Protein AF-A0P1P4-F1 (afdb_monomer)

InterPro domains:
  IPR010621 Domain of unknown function DUF1214 [PF06742] (1-66)
  IPR037049 Domain of unknown function DUF1214, C-terminal domain superfamily [G3DSA:2.60.120.600] (1-74)

Structure (mmCIF, N/CA/C/O backbone):
data_AF-A0P1P4-F1
#
_entry.id   AF-A0P1P4-F1
#
loop_
_atom_site.group_PDB
_atom_site.id
_atom_site.type_symbol
_atom_site.label_atom_id
_atom_site.label_alt_id
_atom_site.label_comp_id
_atom_site.label_asym_id
_atom_site.label_entity_id
_atom_site.label_seq_id
_atom_site.pdbx_PDB_ins_code
_atom_site.Cartn_x
_atom_site.Cartn_y
_atom_site.Cartn_z
_atom_site.occupancy
_atom_site.B_iso_or_equiv
_atom_site.auth_seq_id
_atom_site.auth_comp_id
_atom_site.auth_asym_id
_atom_site.auth_atom_id
_atom_site.pdbx_PDB_model_num
ATOM 1 N N . MET A 1 1 ? 4.019 -6.401 5.744 1.00 87.50 1 MET A N 1
ATOM 2 C CA . MET A 1 1 ? 4.231 -5.174 6.541 1.00 87.50 1 MET A CA 1
ATOM 3 C C . MET A 1 1 ? 2.983 -4.897 7.361 1.00 87.50 1 MET A C 1
ATOM 5 O O . MET A 1 1 ? 1.895 -5.070 6.828 1.00 87.50 1 MET A O 1
ATOM 9 N N . THR A 1 2 ? 3.119 -4.481 8.620 1.00 92.88 2 THR A N 1
ATOM 10 C CA . THR A 1 2 ? 1.969 -4.193 9.493 1.00 92.88 2 THR A CA 1
ATOM 11 C C . THR A 1 2 ? 2.078 -2.789 10.070 1.00 92.88 2 THR A C 1
ATOM 13 O O . THR A 1 2 ? 3.102 -2.455 10.659 1.00 92.88 2 THR A O 1
ATOM 16 N N . PHE A 1 3 ? 1.011 -2.007 9.935 1.00 94.44 3 PHE A N 1
ATOM 17 C CA . PHE A 1 3 ? 0.774 -0.783 10.691 1.00 94.44 3 PHE A CA 1
ATOM 18 C C . PHE A 1 3 ? -0.117 -1.116 11.886 1.00 94.44 3 PHE A C 1
ATOM 20 O O . PHE A 1 3 ? -1.180 -1.720 11.716 1.00 94.44 3 PHE A O 1
ATOM 27 N N . ALA A 1 4 ? 0.290 -0.731 13.094 1.00 97.44 4 ALA A N 1
ATOM 28 C CA . ALA A 1 4 ? -0.603 -0.812 14.244 1.00 97.44 4 ALA A CA 1
ATOM 29 C C . ALA A 1 4 ? -1.789 0.160 14.075 1.00 97.44 4 ALA A C 1
ATOM 31 O O . ALA A 1 4 ? -1.794 1.028 13.198 1.00 97.44 4 ALA A O 1
ATOM 32 N N . LYS A 1 5 ? -2.829 0.002 14.900 1.00 96.25 5 LYS A N 1
ATOM 33 C CA . LYS A 1 5 ? -4.023 0.853 14.835 1.00 96.25 5 LYS A CA 1
ATOM 34 C C . LYS A 1 5 ? -3.638 2.328 15.004 1.00 96.25 5 LYS A C 1
ATOM 36 O O . LYS A 1 5 ? -3.221 2.729 16.082 1.00 96.25 5 LYS A O 1
ATOM 41 N N . GLY A 1 6 ? -3.846 3.126 13.956 1.00 93.38 6 GLY A N 1
ATOM 42 C CA . GLY A 1 6 ? -3.529 4.560 13.952 1.00 93.38 6 GLY A CA 1
ATOM 43 C C . GLY A 1 6 ? -2.087 4.904 13.563 1.00 93.38 6 GLY A C 1
ATOM 44 O O . GLY A 1 6 ? -1.789 6.081 13.416 1.00 93.38 6 GLY A O 1
ATOM 45 N N . GLU A 1 7 ? -1.237 3.903 13.322 1.00 95.31 7 GLU A N 1
ATOM 46 C CA . GLU A 1 7 ? 0.173 4.062 12.920 1.00 95.31 7 GLU A CA 1
ATOM 47 C C . GLU A 1 7 ? 0.363 3.962 11.394 1.00 95.31 7 GLU A C 1
ATOM 49 O O . GLU A 1 7 ? 1.464 3.741 10.890 1.00 95.31 7 GLU A O 1
ATOM 54 N N . GLU A 1 8 ? -0.726 4.080 10.631 1.00 93.31 8 GLU A N 1
ATOM 55 C CA . GLU A 1 8 ? -0.632 4.323 9.193 1.00 93.31 8 GLU A CA 1
ATOM 56 C C . GLU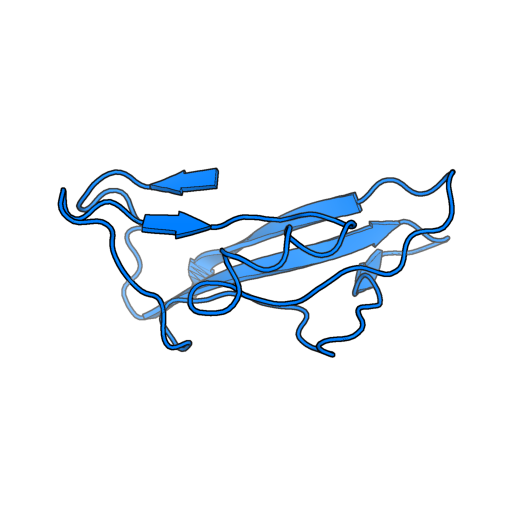 A 1 8 ? -0.007 5.711 8.954 1.00 93.31 8 GLU A C 1
ATOM 58 O O . GLU A 1 8 ? -0.173 6.608 9.785 1.00 93.31 8 GLU A O 1
ATOM 63 N N . PRO A 1 9 ? 0.686 5.933 7.823 1.00 94.06 9 PRO A N 1
ATOM 64 C CA . PRO A 1 9 ? 1.332 7.207 7.545 1.00 94.06 9 PRO A CA 1
ATOM 65 C C . PRO A 1 9 ? 0.443 8.443 7.774 1.00 94.06 9 PRO A C 1
ATOM 67 O O . PRO A 1 9 ? -0.641 8.523 7.184 1.00 94.06 9 PRO A O 1
ATOM 70 N N . PRO A 1 10 ? 0.899 9.432 8.569 1.00 91.56 10 PRO A N 1
ATOM 71 C CA . PRO A 1 10 ? 0.095 10.587 8.954 1.00 91.56 10 PRO A CA 1
ATOM 72 C C . PRO A 1 10 ? 0.076 11.632 7.833 1.00 91.56 10 PRO A C 1
ATOM 74 O O . PRO A 1 10 ? 0.796 12.630 7.856 1.00 91.56 10 PRO A O 1
ATOM 77 N N . VAL A 1 11 ? -0.748 11.394 6.818 1.00 91.88 11 VAL A N 1
ATOM 78 C CA . VAL A 1 11 ? -0.891 12.261 5.641 1.00 91.88 11 VAL A CA 1
ATOM 79 C C . VAL A 1 11 ? -2.284 12.880 5.584 1.00 91.88 11 VAL A C 1
ATOM 81 O O . VAL A 1 11 ? -3.257 12.292 6.046 1.00 91.88 11 VAL A O 1
ATOM 84 N N . LYS A 1 12 ? -2.391 14.079 4.998 1.00 88.19 12 LYS A N 1
ATOM 85 C CA . LYS A 1 12 ? -3.690 14.736 4.765 1.00 88.19 12 LYS A CA 1
ATOM 86 C C . LYS A 1 12 ? -4.420 14.180 3.540 1.00 88.19 12 LYS A C 1
ATOM 88 O O . LYS A 1 12 ? -5.642 14.271 3.481 1.00 88.19 12 LYS A O 1
ATOM 93 N N . GLY A 1 13 ? -3.674 13.663 2.564 1.00 89.62 13 GLY A N 1
ATOM 94 C CA . GLY A 1 13 ? -4.207 13.018 1.374 1.00 89.62 13 GLY A CA 1
ATOM 95 C C . GLY A 1 13 ? -4.224 11.505 1.540 1.00 89.62 13 GLY A C 1
ATOM 96 O O . GLY A 1 13 ? 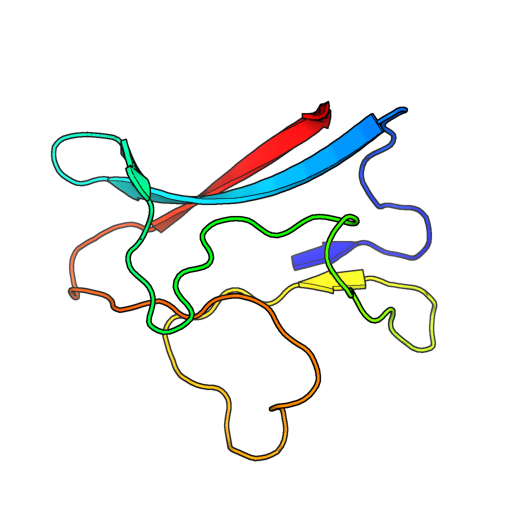-5.100 10.946 2.195 1.00 89.62 13 GLY A O 1
ATOM 97 N N . PHE A 1 14 ? -3.265 10.831 0.913 1.00 91.62 14 PHE A N 1
ATOM 98 C CA . PHE A 1 14 ? -3.159 9.375 0.950 1.00 91.62 14 PHE A CA 1
ATOM 99 C C . PHE A 1 14 ? -1.704 8.924 0.829 1.00 91.62 14 PHE A C 1
ATOM 101 O O . PHE A 1 14 ? -0.860 9.593 0.236 1.00 91.62 14 PHE A O 1
ATOM 108 N N . TRP A 1 15 ? -1.415 7.741 1.361 1.00 93.69 15 TRP A N 1
ATOM 109 C CA . TRP A 1 15 ? -0.156 7.052 1.114 1.00 93.69 15 TRP A CA 1
ATOM 110 C C . TRP A 1 15 ? -0.355 5.958 0.070 1.00 93.69 15 TRP A C 1
ATOM 112 O O . TRP A 1 15 ? -1.462 5.457 -0.133 1.00 93.69 15 TRP A O 1
ATOM 122 N N . SER A 1 1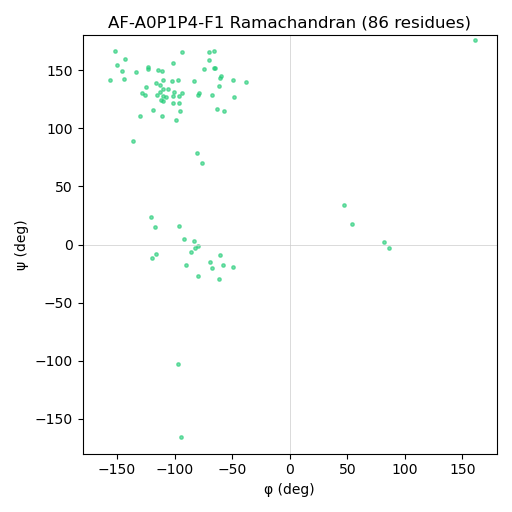6 ? 0.715 5.582 -0.613 1.00 93.12 16 SER A N 1
ATOM 123 C CA . SER A 1 16 ? 0.711 4.434 -1.512 1.00 93.12 16 SER A CA 1
ATOM 124 C C . SER A 1 16 ? 2.040 3.706 -1.457 1.00 93.12 16 SER A C 1
ATOM 126 O O . SER A 1 16 ? 3.088 4.342 -1.392 1.00 93.12 16 SER A O 1
ATOM 128 N N . ILE A 1 17 ? 1.991 2.385 -1.539 1.00 91.19 17 ILE A N 1
ATOM 129 C CA . ILE A 1 17 ? 3.162 1.519 -1.615 1.00 91.19 17 ILE A CA 1
ATOM 130 C C . ILE A 1 17 ? 3.201 0.928 -3.006 1.00 91.19 17 ILE A C 1
ATOM 132 O O . ILE A 1 17 ? 2.205 0.359 -3.448 1.00 91.19 17 ILE A O 1
ATOM 136 N N . THR A 1 18 ? 4.333 1.055 -3.680 1.00 89.44 18 THR A N 1
ATOM 137 C CA . THR A 1 18 ? 4.517 0.567 -5.046 1.00 89.44 18 THR A CA 1
ATOM 138 C C . THR A 1 18 ? 5.715 -0.371 -5.092 1.00 89.44 18 THR A C 1
ATOM 140 O O . THR A 1 18 ? 6.749 -0.081 -4.485 1.00 89.44 18 THR A O 1
ATOM 143 N N . MET A 1 19 ? 5.556 -1.500 -5.785 1.00 86.44 19 MET A N 1
ATOM 144 C CA . MET A 1 19 ? 6.617 -2.493 -5.954 1.00 86.44 19 MET A CA 1
ATOM 145 C C . MET A 1 19 ? 7.380 -2.238 -7.252 1.00 86.44 19 MET A C 1
ATOM 147 O O . MET A 1 19 ? 6.770 -2.098 -8.317 1.00 86.44 19 MET A O 1
ATOM 151 N N . TYR A 1 20 ? 8.703 -2.216 -7.146 1.00 87.31 20 TYR A N 1
ATOM 152 C CA . TYR A 1 20 ? 9.611 -2.067 -8.269 1.00 87.31 20 TYR A CA 1
ATOM 153 C C . TYR A 1 20 ? 10.588 -3.234 -8.353 1.00 87.31 20 TYR A C 1
ATOM 155 O O . TYR A 1 20 ? 10.975 -3.814 -7.342 1.00 87.31 20 TYR A O 1
ATOM 163 N N . GLU A 1 21 ? 11.021 -3.542 -9.565 1.00 85.56 21 GLU A N 1
ATOM 164 C CA . GLU A 1 21 ? 12.203 -4.349 -9.841 1.00 85.56 21 GLU A CA 1
ATOM 165 C C . GLU A 1 21 ? 13.293 -3.467 -10.449 1.00 85.56 21 GLU A C 1
ATOM 167 O O . GLU A 1 21 ? 13.002 -2.465 -11.115 1.00 85.56 21 GLU A O 1
ATOM 172 N N . ILE A 1 22 ? 14.548 -3.830 -10.190 1.00 84.94 22 ILE A N 1
ATOM 173 C CA . ILE A 1 22 ? 15.695 -3.184 -10.824 1.00 84.94 22 ILE A CA 1
ATOM 174 C C . ILE A 1 22 ? 16.149 -4.061 -11.991 1.00 84.94 22 ILE A C 1
ATOM 176 O O . ILE A 1 22 ? 16.730 -5.126 -11.789 1.00 84.94 22 ILE A O 1
ATOM 180 N N . ASP A 1 23 ? 15.880 -3.597 -13.211 1.00 82.88 23 ASP A N 1
ATOM 181 C CA . ASP A 1 23 ? 16.301 -4.238 -14.461 1.00 82.88 23 ASP A CA 1
ATOM 182 C C . ASP A 1 23 ? 16.837 -3.204 -15.441 1.00 82.88 23 ASP A C 1
ATOM 184 O O . ASP A 1 23 ? 16.085 -2.569 -16.180 1.00 82.88 23 ASP A O 1
ATOM 188 N N . GLN A 1 24 ? 18.141 -2.933 -15.377 1.00 85.38 24 GLN A N 1
ATOM 189 C CA . GLN A 1 24 ? 18.759 -1.849 -16.157 1.00 85.38 24 GLN A CA 1
ATOM 190 C C . GLN A 1 24 ? 18.077 -0.471 -15.942 1.00 85.38 24 GLN A C 1
ATOM 192 O O . GLN A 1 24 ? 18.250 0.454 -16.733 1.00 85.38 24 GLN A O 1
ATOM 197 N N . GLY A 1 25 ? 17.298 -0.329 -14.863 1.00 84.31 25 GLY A N 1
ATOM 198 C CA . GLY A 1 25 ? 16.372 0.770 -14.599 1.00 84.31 25 GLY A CA 1
ATOM 199 C C . GLY A 1 25 ? 15.337 0.381 -13.536 1.00 84.31 25 GLY A C 1
ATOM 200 O O . GLY A 1 25 ? 15.326 -0.754 -13.069 1.00 84.31 25 GLY A O 1
ATOM 201 N N . TRP A 1 26 ? 14.483 1.327 -13.139 1.00 86.12 26 TRP A N 1
ATOM 202 C CA . TRP A 1 26 ? 13.395 1.089 -12.181 1.00 86.12 26 TRP A CA 1
ATOM 203 C C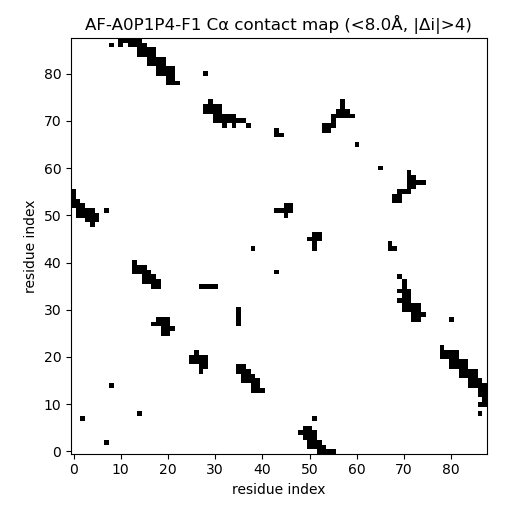 . TRP A 1 26 ? 12.095 0.790 -12.928 1.00 86.12 26 TRP A C 1
ATO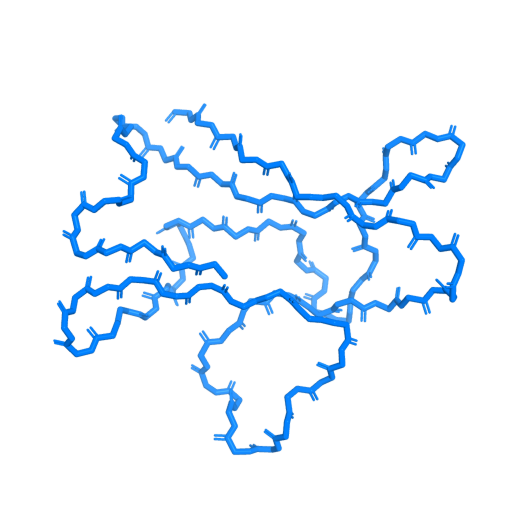M 205 O O . TRP A 1 26 ? 11.546 1.679 -13.582 1.00 86.12 26 TRP A O 1
ATOM 215 N N . TRP A 1 27 ? 11.575 -0.429 -12.791 1.00 88.56 27 TRP A N 1
ATOM 216 C CA . TRP A 1 27 ? 10.351 -0.876 -13.464 1.00 88.56 27 TRP A CA 1
ATOM 217 C C . TRP A 1 27 ? 9.314 -1.365 -12.465 1.00 88.56 27 TRP A C 1
ATOM 219 O O . TRP A 1 27 ? 9.662 -1.821 -11.380 1.00 88.56 27 TRP A O 1
ATOM 229 N N . PHE A 1 28 ? 8.028 -1.275 -12.810 1.00 87.75 28 PHE A N 1
ATOM 230 C CA . PHE A 1 28 ? 6.992 -1.900 -11.992 1.00 87.75 28 PHE A CA 1
ATOM 231 C C . PHE A 1 28 ? 7.118 -3.412 -12.076 1.00 87.75 28 PHE A C 1
ATOM 233 O O . PHE A 1 28 ? 7.109 -3.956 -13.177 1.00 87.75 28 PHE A O 1
ATOM 240 N N . THR A 1 29 ? 7.154 -4.084 -10.927 1.00 85.88 29 THR A N 1
ATOM 241 C CA . THR A 1 29 ? 7.254 -5.544 -10.905 1.00 85.88 29 THR A CA 1
ATOM 242 C C . THR A 1 29 ? 6.007 -6.164 -11.557 1.00 85.88 29 THR A C 1
ATOM 244 O O . THR A 1 29 ? 4.899 -5.975 -11.033 1.00 85.88 29 THR A O 1
ATOM 247 N N . PRO A 1 30 ? 6.135 -6.893 -12.683 1.00 83.56 30 PRO A N 1
ATOM 248 C CA . PRO A 1 30 ? 5.020 -7.514 -13.393 1.00 83.56 30 PRO A CA 1
ATOM 249 C C . PRO A 1 30 ? 4.286 -8.519 -12.521 1.00 83.56 30 PRO A C 1
ATOM 251 O O . PRO A 1 30 ? 4.885 -9.227 -11.716 1.00 83.56 30 PRO A O 1
ATOM 254 N N . ASN A 1 31 ? 2.965 -8.587 -12.660 1.00 79.81 31 ASN A N 1
ATOM 255 C CA . ASN A 1 31 ? 2.148 -9.292 -11.687 1.00 79.81 31 ASN A CA 1
ATOM 256 C C . ASN A 1 31 ? 0.810 -9.743 -12.307 1.00 79.81 31 ASN A C 1
ATOM 258 O O . ASN A 1 31 ? 0.226 -9.015 -13.107 1.00 79.81 31 ASN A O 1
ATOM 262 N N . VAL A 1 32 ? 0.314 -10.936 -11.970 1.00 78.88 32 VAL A 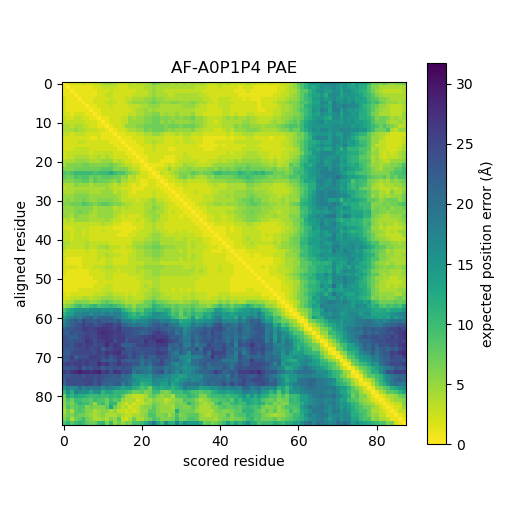N 1
ATOM 263 C CA . VAL A 1 32 ? -0.895 -11.533 -12.568 1.00 78.88 32 VAL A CA 1
ATOM 264 C C . VAL A 1 32 ? -2.183 -10.789 -12.213 1.00 78.88 32 VAL A C 1
ATOM 266 O O . VAL A 1 32 ? -3.163 -10.905 -12.942 1.00 78.88 32 VAL A O 1
ATOM 269 N N . LEU A 1 33 ? -2.1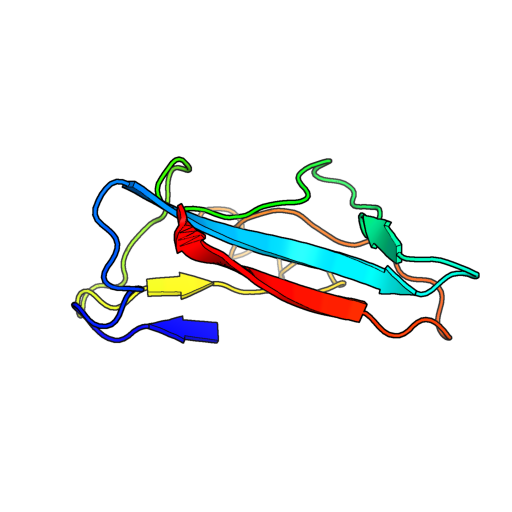87 -10.000 -11.135 1.00 80.44 33 LEU A N 1
ATOM 270 C CA . LEU A 1 33 ? -3.316 -9.132 -10.788 1.00 80.44 33 LEU A CA 1
ATOM 271 C C . LEU A 1 33 ? -3.258 -7.775 -11.503 1.00 80.44 33 LEU A C 1
ATOM 273 O O . LEU A 1 33 ? -4.197 -6.991 -11.376 1.00 80.44 33 LEU A O 1
ATOM 277 N N . ASN A 1 34 ? -2.171 -7.483 -12.226 1.00 81.94 34 ASN A N 1
ATOM 278 C CA . ASN A 1 34 ? -1.914 -6.215 -12.901 1.00 81.94 34 ASN A CA 1
ATOM 279 C C . ASN A 1 34 ? -2.181 -4.976 -12.018 1.00 81.94 34 ASN A C 1
ATOM 281 O O . ASN A 1 34 ? -2.645 -3.944 -12.499 1.00 81.94 34 ASN A O 1
ATOM 285 N N . LYS A 1 35 ? -1.919 -5.063 -10.705 1.00 83.25 35 LYS A N 1
ATOM 286 C CA . LYS A 1 35 ? -1.893 -3.880 -9.824 1.00 83.25 35 LYS A CA 1
ATOM 287 C C . LYS A 1 35 ? -0.468 -3.646 -9.339 1.00 83.25 35 LYS A C 1
ATOM 289 O O . LYS A 1 35 ? 0.225 -4.583 -8.999 1.00 83.25 35 LYS A O 1
ATOM 294 N N . PHE A 1 36 ? 0.010 -2.418 -9.310 1.00 85.56 36 PHE A N 1
ATOM 295 C CA . PHE A 1 36 ? 1.416 -2.159 -8.950 1.00 85.56 36 PHE A CA 1
ATOM 296 C C . PHE A 1 36 ? 1.541 -1.349 -7.669 1.00 85.56 36 PHE A C 1
ATOM 298 O O . PHE A 1 36 ? 2.632 -1.193 -7.133 1.00 85.56 36 PHE A O 1
ATOM 305 N N . THR A 1 37 ? 0.404 -0.865 -7.169 1.00 89.00 37 THR A N 1
ATOM 306 C CA . THR A 1 37 ? 0.316 0.005 -6.010 1.00 89.00 37 THR A CA 1
ATOM 307 C C . THR A 1 37 ? -0.780 -0.457 -5.055 1.00 89.00 37 THR A C 1
ATOM 309 O O . THR A 1 37 ? -1.800 -1.008 -5.482 1.00 89.00 37 THR A O 1
ATOM 312 N N . VAL A 1 38 ? -0.563 -0.215 -3.765 1.00 90.62 38 VAL A N 1
ATOM 313 C CA . VAL A 1 38 ? -1.498 -0.477 -2.668 1.00 90.62 38 VAL A CA 1
ATOM 314 C C . VAL A 1 38 ? -1.638 0.794 -1.847 1.00 90.62 38 VAL A C 1
ATOM 316 O O . VAL A 1 38 ? -0.640 1.403 -1.473 1.00 90.62 38 VAL A O 1
ATOM 319 N N . SER A 1 39 ? -2.868 1.216 -1.573 1.00 91.94 39 SER A N 1
ATOM 320 C CA . SER A 1 39 ? -3.158 2.452 -0.842 1.00 91.94 39 SER A CA 1
ATOM 321 C C . SER A 1 39 ? -4.488 2.364 -0.091 1.00 91.94 39 SER A C 1
ATOM 323 O O . SER A 1 39 ? -5.315 1.522 -0.445 1.00 91.94 39 SER A O 1
ATOM 325 N N . PRO A 1 40 ? -4.777 3.289 0.845 1.00 90.81 40 PRO A N 1
ATOM 326 C CA . PRO A 1 40 ? -6.097 3.416 1.472 1.00 90.81 40 PRO A CA 1
ATOM 327 C C . PRO A 1 40 ? -7.241 3.720 0.499 1.00 90.81 40 PRO A C 1
ATOM 329 O O . PRO A 1 40 ? -8.398 3.711 0.894 1.00 90.81 40 PRO A O 1
ATOM 332 N N . ARG A 1 41 ? -6.936 4.019 -0.770 1.00 90.25 41 ARG A N 1
ATOM 333 C CA . ARG A 1 41 ? -7.938 4.195 -1.833 1.00 90.25 41 ARG A CA 1
ATOM 334 C C . ARG A 1 41 ? -8.397 2.864 -2.439 1.00 90.25 41 ARG A C 1
ATOM 336 O O . ARG A 1 41 ? -9.229 2.860 -3.339 1.00 90.25 41 ARG A O 1
ATOM 343 N N . ASN A 1 42 ? -7.812 1.752 -2.005 1.00 88.81 42 ASN A N 1
ATOM 344 C CA . ASN A 1 42 ? -8.286 0.403 -2.279 1.00 88.81 42 ASN A CA 1
ATOM 345 C C . ASN A 1 42 ? -9.191 -0.079 -1.133 1.00 88.81 42 ASN A C 1
ATOM 347 O O . ASN A 1 42 ? -9.149 0.478 -0.038 1.00 88.81 42 ASN A O 1
ATOM 351 N N . ASP A 1 43 ? -9.930 -1.165 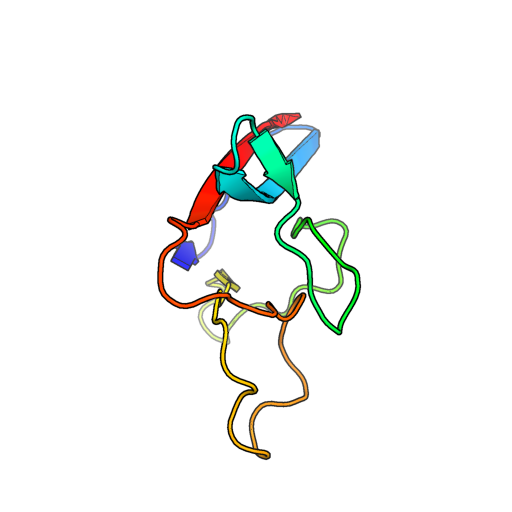-1.359 1.00 88.75 43 ASP A N 1
ATOM 352 C CA . ASP A 1 43 ? -10.771 -1.800 -0.336 1.00 88.75 43 ASP A CA 1
ATOM 353 C C . ASP A 1 43 ? -9.923 -2.606 0.667 1.00 88.75 43 ASP A C 1
ATOM 355 O O . ASP A 1 43 ? -9.894 -3.838 0.662 1.00 88.75 43 ASP A O 1
ATOM 359 N N . LEU A 1 44 ? -9.159 -1.902 1.506 1.00 90.44 44 LEU A N 1
ATOM 360 C CA . LEU A 1 44 ? -8.312 -2.513 2.527 1.00 90.44 44 LEU A CA 1
ATOM 361 C C . LEU A 1 44 ? -9.146 -2.939 3.738 1.00 90.44 44 LEU A C 1
ATOM 363 O O . LEU A 1 44 ? -9.896 -2.152 4.314 1.00 90.44 44 LEU A O 1
ATOM 367 N N . THR A 1 45 ? -8.967 -4.186 4.171 1.00 91.25 45 THR A N 1
ATOM 368 C CA . THR A 1 45 ? -9.634 -4.714 5.366 1.00 91.25 45 THR A CA 1
ATOM 369 C C . THR A 1 45 ? -8.709 -4.609 6.573 1.00 91.25 45 THR A C 1
ATOM 371 O O . THR A 1 45 ? -7.622 -5.187 6.576 1.00 91.25 45 THR A O 1
ATOM 374 N N . LYS A 1 46 ? -9.149 -3.903 7.621 1.00 93.62 46 LYS A N 1
ATOM 375 C CA . LYS A 1 46 ? -8.435 -3.859 8.905 1.00 93.62 46 LYS A CA 1
ATOM 376 C C . LYS A 1 46 ? -8.613 -5.164 9.681 1.00 93.62 46 LYS A C 1
ATOM 378 O O . LYS A 1 46 ? -9.633 -5.845 9.567 1.00 93.62 46 LYS A O 1
ATOM 383 N N . ASN A 1 47 ? -7.619 -5.504 10.488 1.00 95.31 47 ASN A N 1
ATOM 384 C CA . ASN A 1 47 ? -7.697 -6.599 11.445 1.00 95.31 47 ASN A CA 1
ATOM 385 C C . ASN A 1 47 ? -8.662 -6.252 12.594 1.00 95.31 47 ASN A C 1
ATOM 387 O O . ASN A 1 47 ? -9.028 -5.093 12.791 1.00 95.31 47 ASN A O 1
ATOM 391 N N . ALA A 1 48 ? -9.060 -7.260 13.377 1.00 96.50 48 ALA A N 1
ATOM 392 C CA . ALA A 1 48 ? -9.990 -7.079 14.497 1.00 96.50 48 ALA A CA 1
ATOM 393 C C . ALA A 1 48 ? -9.455 -6.122 15.583 1.00 96.50 48 ALA A C 1
ATOM 395 O O . ALA A 1 48 ? -10.231 -5.421 16.226 1.00 96.50 48 ALA A O 1
ATOM 396 N N . ASP A 1 49 ? -8.133 -6.050 15.751 1.00 96.69 49 ASP A N 1
ATOM 397 C CA . ASP A 1 49 ? -7.448 -5.108 16.647 1.00 96.69 49 ASP A CA 1
ATOM 398 C C . ASP A 1 49 ? -7.311 -3.686 16.055 1.00 96.69 49 ASP A C 1
ATOM 400 O O . ASP A 1 49 ? -6.806 -2.772 16.708 1.00 96.69 49 ASP A O 1
ATOM 404 N N . GLY A 1 50 ? -7.783 -3.471 14.823 1.00 94.94 50 GLY A N 1
ATOM 405 C CA . GLY A 1 50 ? -7.700 -2.212 14.089 1.00 94.94 50 GLY A CA 1
ATOM 406 C C . GLY A 1 50 ? -6.362 -1.965 13.388 1.00 94.94 50 GLY A C 1
ATOM 407 O O . GLY A 1 50 ? -6.209 -0.903 12.779 1.00 94.94 50 GLY A O 1
ATOM 408 N N . SER A 1 51 ? -5.415 -2.906 13.455 1.00 97.06 51 SER A N 1
ATOM 409 C CA . SER A 1 51 ? -4.180 -2.863 12.670 1.00 97.06 51 SER A CA 1
ATOM 410 C C . SER A 1 51 ? -4.451 -3.102 11.180 1.00 97.06 51 SER A C 1
ATOM 412 O O . SER A 1 51 ? -5.481 -3.661 10.791 1.00 97.06 51 SER A O 1
ATOM 414 N N . LEU A 1 52 ? -3.518 -2.673 10.333 1.00 94.94 52 LEU A N 1
ATOM 415 C CA . LEU A 1 52 ? -3.532 -2.928 8.897 1.00 94.94 52 LEU A CA 1
ATOM 416 C C . LEU A 1 52 ? -2.288 -3.733 8.523 1.00 94.94 52 LEU A C 1
ATOM 418 O O . LEU A 1 52 ? -1.167 -3.240 8.633 1.00 94.94 52 LEU A O 1
ATOM 422 N N . THR A 1 53 ? -2.485 -4.960 8.047 1.00 93.06 53 THR A N 1
ATOM 423 C CA . THR A 1 53 ? -1.404 -5.794 7.510 1.00 93.06 53 THR A CA 1
ATOM 424 C C . THR A 1 53 ? -1.524 -5.876 5.998 1.00 93.06 53 THR A C 1
ATOM 426 O O . THR A 1 53 ? -2.570 -6.241 5.474 1.00 93.06 53 THR A O 1
ATOM 429 N N . LEU A 1 54 ? -0.434 -5.550 5.312 1.00 88.56 54 LEU A N 1
ATOM 430 C CA . LEU A 1 54 ? -0.279 -5.672 3.869 1.00 88.56 54 LEU A CA 1
ATOM 431 C C . LEU A 1 54 ? 0.738 -6.769 3.591 1.00 88.56 54 LEU A C 1
ATOM 433 O O . LEU A 1 54 ? 1.872 -6.689 4.086 1.00 88.56 54 LEU A O 1
ATOM 437 N N . TYR A 1 55 ? 0.373 -7.772 2.808 1.00 82.69 55 TYR A N 1
ATOM 438 C CA . TYR A 1 55 ? 1.305 -8.806 2.408 1.00 82.69 55 TYR A CA 1
ATOM 439 C C . TYR A 1 55 ? 1.776 -8.556 0.975 1.00 82.69 55 TYR A C 1
ATOM 441 O O . TYR A 1 55 ? 1.034 -8.131 0.090 1.00 82.69 55 TYR A O 1
ATOM 449 N N . PHE A 1 56 ? 3.060 -8.820 0.775 1.00 79.12 56 PHE A N 1
ATOM 450 C CA . PHE A 1 56 ? 3.742 -8.698 -0.501 1.00 79.12 56 PHE A CA 1
ATOM 451 C C . PHE A 1 56 ? 4.492 -10.008 -0.699 1.00 79.12 56 PHE A C 1
ATOM 453 O O . PHE A 1 56 ? 5.408 -10.314 0.062 1.00 79.12 56 PHE A O 1
ATOM 460 N N . GLN A 1 57 ? 4.050 -10.813 -1.658 1.00 73.81 57 GLN A N 1
ATOM 461 C CA . GLN A 1 57 ? 4.592 -12.145 -1.915 1.00 73.81 57 GLN A CA 1
ATOM 462 C C . GLN A 1 57 ? 4.553 -12.445 -3.415 1.00 73.81 57 GLN A C 1
ATOM 464 O O . GLN A 1 57 ? 3.682 -11.947 -4.132 1.00 73.81 57 GLN A O 1
ATOM 469 N N . ASN A 1 58 ? 5.504 -13.251 -3.884 1.00 67.50 58 ASN A N 1
ATOM 470 C CA . ASN A 1 58 ? 5.581 -13.697 -5.277 1.00 67.50 58 ASN A CA 1
ATOM 471 C C . ASN A 1 58 ? 4.813 -15.005 -5.524 1.00 67.50 58 ASN A C 1
ATOM 473 O O . ASN A 1 58 ? 4.539 -15.339 -6.672 1.00 67.50 58 ASN A O 1
ATOM 477 N N . GLU A 1 59 ? 4.487 -15.752 -4.470 1.00 58.44 59 GLU A N 1
ATOM 478 C CA . GLU A 1 59 ? 3.740 -17.003 -4.567 1.00 58.44 59 GLU A CA 1
ATOM 479 C C . GLU A 1 59 ? 2.249 -16.776 -4.288 1.00 58.44 59 GLU A C 1
ATOM 481 O O . GLU A 1 59 ? 1.891 -15.980 -3.411 1.00 58.44 59 GLU A O 1
ATOM 486 N N . PRO A 1 60 ? 1.349 -17.454 -5.023 1.00 52.53 60 PRO A N 1
ATOM 487 C CA . PRO A 1 60 ? -0.073 -17.373 -4.744 1.00 52.53 60 PRO A CA 1
ATOM 488 C C . PRO A 1 60 ? -0.348 -17.902 -3.329 1.00 52.53 60 PRO A C 1
ATOM 490 O O . PRO A 1 60 ? 0.179 -18.952 -2.952 1.00 52.53 60 PRO A O 1
ATOM 493 N N . PRO A 1 61 ? -1.190 -17.217 -2.536 1.00 52.12 61 PRO A N 1
ATOM 494 C CA . PRO A 1 61 ? -1.545 -17.718 -1.219 1.00 52.12 61 PRO A CA 1
ATOM 495 C C . PRO A 1 61 ? -2.220 -19.088 -1.348 1.00 52.12 61 PRO A C 1
ATOM 497 O O . PRO A 1 61 ? -2.990 -19.331 -2.283 1.00 52.12 61 PRO A O 1
ATOM 500 N N . ALA A 1 62 ? -1.977 -19.972 -0.374 1.00 51.69 62 ALA A N 1
ATOM 501 C CA . ALA A 1 62 ? -2.763 -21.193 -0.223 1.00 51.69 62 ALA A CA 1
ATOM 502 C C . ALA A 1 62 ? -4.267 -20.845 -0.256 1.00 51.69 62 ALA A C 1
ATOM 504 O O . ALA A 1 62 ? -4.674 -19.798 0.258 1.00 51.69 62 ALA A O 1
ATOM 505 N N . LYS A 1 63 ? -5.076 -21.705 -0.895 1.00 48.91 63 LYS A N 1
ATOM 506 C CA . LYS A 1 63 ? -6.463 -21.431 -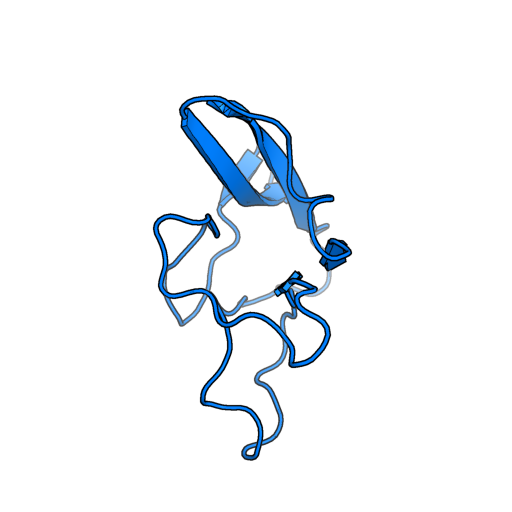1.335 1.00 48.91 63 LYS A CA 1
ATOM 507 C C . LYS A 1 63 ? -7.398 -20.812 -0.277 1.00 48.91 63 LYS A C 1
ATOM 509 O O . LYS A 1 63 ? -8.358 -20.154 -0.661 1.00 48.91 63 LYS A O 1
ATOM 514 N N . ASP A 1 64 ? -7.086 -20.919 1.010 1.00 47.22 64 ASP A N 1
ATOM 515 C CA . ASP A 1 64 ? -7.915 -20.432 2.120 1.00 47.22 64 ASP A CA 1
ATOM 516 C C . ASP A 1 64 ? -7.766 -18.933 2.468 1.00 47.22 64 ASP A C 1
ATOM 518 O O . ASP A 1 64 ? -8.395 -18.459 3.413 1.00 47.22 64 ASP A O 1
ATOM 522 N N . LYS A 1 65 ? -6.963 -18.145 1.734 1.00 48.31 65 LYS A N 1
ATOM 523 C CA . LYS A 1 65 ? -6.746 -16.702 2.021 1.00 48.31 65 LYS A CA 1
ATOM 524 C C . LYS A 1 65 ? -7.137 -15.741 0.888 1.00 48.31 65 LYS A C 1
ATOM 526 O O . LYS A 1 65 ? -6.642 -14.620 0.826 1.00 48.31 65 LYS A O 1
ATOM 531 N N . GLN A 1 66 ? -8.035 -16.146 -0.009 1.00 44.00 66 GLN A N 1
ATOM 532 C CA . GLN A 1 66 ? -8.338 -15.390 -1.238 1.00 44.00 66 GLN A CA 1
ATOM 533 C C . GLN A 1 66 ? -9.079 -14.054 -1.036 1.00 44.00 66 GLN A C 1
ATOM 535 O O . GLN A 1 66 ? -9.092 -13.233 -1.946 1.00 44.00 66 GLN A O 1
ATOM 540 N N . ALA A 1 67 ? -9.668 -13.791 0.135 1.00 42.75 67 ALA A N 1
ATOM 541 C CA . ALA A 1 67 ? -10.565 -12.645 0.313 1.00 42.75 67 ALA A CA 1
ATOM 542 C C . ALA A 1 67 ? -9.905 -11.343 0.810 1.00 42.75 67 ALA A C 1
ATOM 544 O O . ALA A 1 67 ? -10.633 -10.400 1.108 1.00 42.75 67 ALA A O 1
ATOM 545 N N . LYS A 1 68 ? -8.574 -11.266 0.971 1.00 54.78 68 LYS A N 1
ATOM 546 C CA . LYS A 1 68 ? -7.980 -10.160 1.750 1.00 54.78 68 LYS A CA 1
ATOM 547 C C . LYS A 1 68 ? -6.997 -9.220 1.052 1.00 54.78 68 LYS A C 1
ATOM 549 O O . LYS A 1 68 ? -6.692 -8.202 1.662 1.00 54.78 68 LYS A O 1
ATOM 554 N N . GLU A 1 69 ? -6.489 -9.486 -0.155 1.00 53.78 69 GLU A N 1
ATOM 555 C CA . GLU A 1 69 ? -5.139 -8.970 -0.461 1.00 53.78 69 GLU A CA 1
ATOM 556 C C . GLU A 1 69 ? -4.823 -8.471 -1.884 1.00 53.78 69 GLU A C 1
ATOM 558 O O . GLU A 1 69 ? -5.542 -8.790 -2.836 1.00 53.78 69 GLU A O 1
ATOM 563 N N . PRO A 1 70 ? -3.764 -7.635 -2.027 1.00 44.81 70 PRO A N 1
ATOM 564 C CA . PRO A 1 70 ? -3.509 -6.816 -3.208 1.00 44.81 70 PRO A CA 1
ATOM 565 C C . PRO A 1 70 ? -2.545 -7.555 -4.202 1.00 44.81 70 PRO A C 1
ATOM 567 O O . PRO A 1 70 ? -2.453 -8.778 -4.138 1.00 44.81 70 PRO A O 1
ATOM 570 N N . PRO A 1 71 ? -1.930 -6.905 -5.217 1.00 42.91 71 PRO A N 1
ATOM 571 C CA . PRO A 1 71 ? -1.457 -7.540 -6.465 1.00 42.91 71 PRO A CA 1
ATOM 572 C C . PRO A 1 71 ? -0.316 -8.582 -6.388 1.00 42.91 71 PRO A C 1
ATOM 574 O O . PRO A 1 71 ? 0.568 -8.462 -5.550 1.00 42.91 71 PRO A O 1
ATOM 577 N N . GLN A 1 72 ? -0.280 -9.541 -7.336 1.00 60.66 72 GLN A N 1
ATOM 578 C CA . GLN A 1 72 ? 0.554 -10.769 -7.318 1.00 60.66 72 GLN A CA 1
ATOM 579 C C . GLN A 1 72 ? 1.693 -10.812 -8.353 1.00 60.66 72 GLN A C 1
ATOM 581 O O . GLN A 1 72 ? 1.413 -10.991 -9.530 1.00 60.66 72 GLN A O 1
ATOM 586 N N . THR A 1 73 ? 2.956 -10.736 -7.928 1.00 48.19 73 THR A N 1
ATOM 587 C CA . THR A 1 73 ? 4.223 -10.946 -8.680 1.00 48.19 73 THR A CA 1
ATOM 588 C C . THR A 1 73 ? 4.344 -12.058 -9.755 1.00 48.19 73 THR A C 1
ATOM 590 O O . THR A 1 73 ? 3.941 -13.169 -9.438 1.00 48.19 73 THR A O 1
ATOM 593 N N . ARG A 1 74 ? 4.997 -11.904 -10.927 1.00 47.69 74 ARG A N 1
ATOM 594 C CA . ARG A 1 74 ? 5.770 -13.007 -11.575 1.00 47.69 74 ARG A CA 1
ATOM 595 C C . ARG A 1 74 ? 7.266 -12.673 -11.477 1.00 47.69 74 ARG A C 1
ATOM 597 O O . ARG A 1 74 ? 7.658 -11.615 -11.945 1.00 47.69 74 ARG A O 1
ATOM 604 N N . ARG A 1 75 ? 8.087 -13.556 -10.890 1.00 54.28 75 ARG A N 1
ATOM 605 C CA . ARG A 1 75 ? 9.524 -13.324 -10.617 1.00 54.28 75 ARG A CA 1
ATOM 606 C C . ARG A 1 75 ? 10.443 -14.178 -11.511 1.00 54.28 75 ARG A C 1
ATOM 608 O O . ARG A 1 75 ? 10.245 -15.391 -11.554 1.00 54.28 75 ARG A O 1
ATOM 615 N N . PRO A 1 76 ? 11.495 -13.596 -12.114 1.00 50.84 76 PRO A N 1
ATOM 616 C CA . PRO A 1 76 ? 12.736 -14.288 -12.472 1.00 50.84 76 PRO A CA 1
ATOM 617 C C . PRO A 1 76 ? 13.696 -14.365 -11.267 1.00 50.84 76 PRO A C 1
ATOM 619 O O . PRO A 1 76 ? 13.820 -13.419 -10.491 1.00 50.84 76 PRO A O 1
ATOM 622 N N . GLU A 1 77 ? 14.386 -15.494 -11.101 1.00 49.59 77 GLU A N 1
ATOM 623 C CA . GLU A 1 77 ? 15.121 -15.903 -9.884 1.00 49.59 77 GLU A CA 1
ATOM 624 C C . GLU A 1 77 ? 16.220 -14.922 -9.403 1.00 49.59 77 GLU A C 1
ATOM 626 O O . GLU A 1 77 ? 16.568 -14.925 -8.223 1.00 49.59 77 GLU A O 1
ATOM 631 N N . ASN A 1 78 ? 16.679 -13.997 -10.257 1.00 48.53 78 ASN A N 1
ATOM 632 C CA . ASN A 1 78 ? 17.862 -13.155 -10.019 1.00 48.53 78 ASN A CA 1
ATOM 633 C C . ASN A 1 78 ? 17.586 -11.638 -9.930 1.00 48.53 78 ASN A C 1
ATOM 635 O O . ASN A 1 78 ? 18.525 -10.851 -10.014 1.00 48.53 78 ASN A O 1
ATOM 639 N N . GLN A 1 79 ? 16.329 -11.208 -9.769 1.00 55.06 79 GLN A N 1
ATOM 640 C CA . GLN A 1 79 ? 15.983 -9.787 -9.601 1.00 55.06 79 GLN A CA 1
ATOM 641 C C . GLN A 1 79 ? 15.611 -9.434 -8.160 1.00 55.06 79 GLN A C 1
ATOM 643 O O . GLN A 1 79 ? 14.818 -10.129 -7.516 1.00 55.06 79 GLN A O 1
ATOM 648 N N . GLU A 1 80 ? 16.172 -8.325 -7.678 1.00 59.97 80 GLU A N 1
ATOM 649 C CA . GLU A 1 80 ? 15.813 -7.700 -6.409 1.00 59.97 80 GLU A CA 1
ATOM 650 C C . GLU A 1 80 ? 14.530 -6.873 -6.571 1.00 59.97 80 GLU A C 1
ATOM 652 O O . GLU A 1 80 ? 14.416 -6.032 -7.467 1.00 59.97 80 GLU A O 1
ATOM 657 N N . THR A 1 81 ? 13.555 -7.111 -5.691 1.00 66.44 81 THR A N 1
ATOM 658 C CA . THR A 1 81 ? 12.317 -6.327 -5.619 1.00 66.44 81 THR A CA 1
ATOM 659 C C . THR A 1 81 ? 12.394 -5.319 -4.485 1.00 66.44 81 THR A C 1
ATOM 661 O O . THR A 1 81 ? 12.684 -5.678 -3.342 1.00 66.44 81 THR A O 1
ATOM 664 N N . TYR A 1 82 ? 12.052 -4.076 -4.787 1.00 65.50 82 TYR A N 1
ATOM 665 C CA . TYR A 1 82 ? 12.087 -2.950 -3.871 1.00 65.50 82 TYR A CA 1
ATOM 666 C C . TYR A 1 82 ? 10.680 -2.407 -3.637 1.00 65.50 82 TYR A C 1
ATOM 668 O O . TYR A 1 82 ? 9.885 -2.260 -4.564 1.00 65.50 82 TYR A O 1
ATOM 676 N N . GLN A 1 83 ? 10.381 -2.066 -2.386 1.00 74.12 83 GLN A N 1
ATOM 677 C CA . GLN A 1 83 ? 9.147 -1.380 -2.008 1.00 74.12 83 GLN A CA 1
ATOM 678 C C . GLN A 1 83 ? 9.448 0.100 -1.796 1.00 74.12 83 GLN A C 1
ATOM 680 O O . GLN A 1 83 ? 10.334 0.443 -1.015 1.00 74.12 83 GLN A O 1
ATOM 685 N N . ALA A 1 84 ? 8.686 0.974 -2.447 1.00 74.25 84 ALA A N 1
ATOM 686 C CA . ALA A 1 84 ? 8.725 2.408 -2.189 1.00 74.25 84 ALA A CA 1
ATOM 687 C C . ALA A 1 84 ? 7.406 2.860 -1.555 1.00 74.25 84 ALA A C 1
ATOM 689 O O . ALA A 1 84 ? 6.327 2.528 -2.052 1.00 74.25 84 ALA A O 1
ATOM 690 N N . ILE A 1 85 ? 7.497 3.627 -0.466 1.00 76.62 85 ILE A N 1
ATOM 691 C CA . ILE A 1 85 ? 6.348 4.257 0.192 1.00 76.62 85 ILE A CA 1
ATOM 692 C C . ILE A 1 85 ? 6.312 5.726 -0.226 1.00 76.62 85 ILE A C 1
ATOM 694 O O . ILE A 1 85 ? 7.263 6.469 0.006 1.00 76.62 85 ILE A O 1
ATOM 698 N N . TYR A 1 86 ? 5.204 6.138 -0.831 1.00 76.69 86 TYR A N 1
ATOM 699 C CA . TYR A 1 86 ? 4.943 7.518 -1.224 1.00 76.69 86 TYR A CA 1
ATOM 700 C C . TYR A 1 86 ? 3.850 8.122 -0.346 1.00 76.69 86 TYR A C 1
ATOM 702 O O . TYR A 1 86 ? 2.848 7.470 -0.045 1.00 76.69 86 TYR A O 1
ATOM 710 N N . PHE A 1 87 ? 4.021 9.395 -0.004 1.00 81.50 87 PHE A N 1
ATOM 711 C CA . PHE A 1 87 ? 3.068 10.204 0.753 1.00 81.50 87 PHE A CA 1
ATOM 712 C C . PHE A 1 87 ? 2.576 11.341 -0.150 1.00 81.50 87 PHE A C 1
ATOM 714 O O . PHE A 1 87 ? 3.401 12.026 -0.758 1.00 81.50 87 PHE A O 1
ATOM 721 N N . LYS A 1 88 ? 1.258 11.525 -0.275 1.00 66.25 88 LYS A N 1
ATOM 722 C CA . LYS A 1 88 ? 0.639 12.638 -1.007 1.00 66.25 88 LYS A CA 1
ATOM 723 C C . LYS A 1 88 ? -0.380 13.381 -0.156 1.00 66.25 88 LYS A C 1
ATOM 725 O O . LYS A 1 88 ? -1.078 12.735 0.661 1.00 66.25 88 LYS A O 1
#

Foldseek 3Di:
DKAAAVRDDPAPPKKKKFKWKDDVHTDQFDFPQPDGIDIPVDPADADPNNMGDADDDQDDPDPPPPPHYDTHGDDDPPIDMDMDMDGD

Nearest PDB structures (foldseek):
  3vb9-assembly2_D  TM=7.483E-01  e=6.758E-02  Vibrio parahaemolyticus

Organism: Roseibium aggregatum (strain ATCC 25650 / DSM 13394 / JCM 20685 / NBRC 16684 / NCIMB 2208 / IAM 12614 / B1) (NCBI:txid384765)

Secondary structure (DSSP, 8-state):
-EE-TT-S---SS-EEEEEEEESSSEEEPPBTT---EE-TTS-PPPPTTS-EE----SSPPPGGGTTS----B---TT--EEEEEEE-

Mean predicted aligned error: 8.89 Å

Solvent-accessible surface area (backbone atoms only — not comparable to full-atom values): 5652 Å² total; per-residue (Å²): 92,71,29,54,60,85,58,56,83,95,56,94,67,48,51,37,39,34,44,29,27,62,68,103,47,86,41,70,49,53,30,86,62,74,43,54,65,51,39,84,91,47,94,73,68,63,46,97,84,48,24,41,70,51,78,86,54,65,66,82,73,65,87,92,59,78,90,69,77,76,52,36,40,64,82,66,99,87,61,62,76,46,82,46,81,47,83,75

Radius of gyration: 13.86 Å; Cα contacts (8 Å, |Δi|>4): 149; chains: 1; bounding box: 30×36×33 Å

pLDDT: mean 77.81, std 17.22, range [42.75, 97.44]

Sequence (88 aa):
MTFAKGEEPPVKGFWSITMYEIDQGWWFTPNVLNKFTVSPRNDLTKNADGSLTLYFQNEPPAKDKQAKEPPQTRRPENQETYQAIYFK